Protein AF-A0A1W9VXV6-F1 (afdb_monomer_lite)

pLDDT: mean 85.77, std 13.42, range [43.75, 96.44]

Foldseek 3Di:
DDDDPDDDDPVVVVVVVVVVVVVVVVVVVVVVVQLVVLQVLCVVVVDDAQDKDAQFADPNFTFGMKGFHDDDRQKTWIWTHTVPGPDIDIDIDGSVRRVVRVVVPPPPPDDPDDPPPPPPDDDD

Radius of gyration: 25.68 Å; chains: 1; bounding box: 44×42×90 Å

Structure (mmCIF, N/CA/C/O backbone):
data_AF-A0A1W9VXV6-F1
#
_entry.id   AF-A0A1W9VXV6-F1
#
loop_
_atom_site.group_PDB
_atom_site.id
_atom_site.type_symbol
_atom_site.label_atom_id
_atom_site.label_alt_id
_atom_site.label_comp_id
_atom_site.label_asym_id
_atom_site.label_entity_id
_atom_site.label_seq_id
_atom_site.pdbx_PDB_ins_code
_atom_site.Cartn_x
_atom_site.Cartn_y
_atom_site.Cartn_z
_atom_site.occupancy
_atom_site.B_iso_or_equiv
_atom_site.auth_seq_id
_atom_site.auth_comp_id
_atom_site.auth_asym_id
_atom_site.auth_atom_id
_atom_site.pdbx_PDB_model_num
ATOM 1 N N . TYR A 1 1 ? 14.366 20.829 -20.979 1.00 43.75 1 TYR A N 1
ATOM 2 C CA . TYR A 1 1 ? 15.014 21.263 -22.226 1.00 43.75 1 TYR A CA 1
ATOM 3 C C . TYR A 1 1 ? 16.375 20.603 -22.282 1.00 43.75 1 TYR A C 1
ATOM 5 O O . TYR A 1 1 ? 17.227 20.946 -21.473 1.00 43.75 1 TYR A O 1
ATOM 13 N N . ASP A 1 2 ? 16.540 19.618 -23.163 1.00 54.19 2 ASP A N 1
ATOM 14 C CA . ASP A 1 2 ? 17.838 18.992 -23.420 1.00 54.19 2 ASP A CA 1
ATOM 15 C C . ASP A 1 2 ? 18.636 19.912 -24.349 1.00 54.19 2 ASP A C 1
ATOM 17 O O . ASP A 1 2 ? 18.453 19.899 -25.565 1.00 54.19 2 ASP A O 1
ATOM 21 N N . HIS A 1 3 ? 19.486 20.760 -23.773 1.00 64.00 3 HIS A N 1
ATOM 22 C CA . HIS A 1 3 ? 20.489 21.486 -24.544 1.00 64.00 3 HIS A CA 1
ATOM 23 C C . HIS A 1 3 ? 21.752 20.634 -24.640 1.00 64.00 3 HIS A C 1
ATOM 25 O O . HIS A 1 3 ? 22.383 20.327 -23.630 1.00 64.00 3 HIS A O 1
ATOM 31 N N . TYR A 1 4 ? 22.120 20.262 -25.863 1.00 68.94 4 TYR A N 1
ATOM 32 C CA . TYR A 1 4 ? 23.385 19.597 -26.145 1.00 68.94 4 TYR A CA 1
ATOM 33 C C . TYR A 1 4 ? 24.419 20.648 -26.551 1.00 68.94 4 TYR A C 1
ATOM 35 O O . TYR A 1 4 ? 24.201 21.399 -27.498 1.00 68.94 4 TYR A O 1
ATOM 43 N N . SER A 1 5 ? 25.544 20.702 -25.838 1.00 77.88 5 SER A N 1
ATOM 44 C CA . SER A 1 5 ? 26.685 21.563 -26.180 1.00 77.88 5 SER A CA 1
ATOM 45 C C . SER A 1 5 ? 27.441 21.081 -27.426 1.00 77.88 5 SER A C 1
ATOM 47 O O . SER A 1 5 ? 28.147 21.861 -28.056 1.00 77.88 5 SER A O 1
ATOM 49 N N . ILE A 1 6 ? 27.280 19.806 -27.793 1.00 81.56 6 ILE A N 1
ATOM 50 C CA . ILE A 1 6 ? 27.847 19.156 -28.979 1.00 81.56 6 ILE A CA 1
ATOM 51 C C . ILE A 1 6 ? 26.746 18.284 -29.583 1.00 81.56 6 ILE A C 1
ATOM 53 O O . ILE A 1 6 ? 26.056 17.584 -28.841 1.00 81.56 6 ILE A O 1
ATOM 57 N N . ILE A 1 7 ? 26.580 18.310 -30.910 1.00 84.00 7 ILE A N 1
ATOM 58 C CA . ILE A 1 7 ? 25.579 17.480 -31.596 1.00 84.00 7 ILE A CA 1
ATOM 59 C C . ILE A 1 7 ? 25.875 15.999 -31.289 1.00 84.00 7 ILE A C 1
ATOM 61 O O . ILE A 1 7 ? 26.962 15.521 -31.626 1.00 84.00 7 ILE A O 1
ATOM 65 N N . PRO A 1 8 ? 24.952 15.267 -30.640 1.00 84.06 8 PRO A N 1
ATOM 66 C CA . PRO A 1 8 ? 25.182 13.872 -30.297 1.00 84.06 8 PRO A CA 1
ATOM 67 C C . PRO A 1 8 ? 25.252 13.005 -31.556 1.00 84.06 8 PRO A C 1
ATOM 69 O O . PRO A 1 8 ? 24.551 13.245 -32.540 1.00 84.06 8 PRO A O 1
ATOM 72 N N . SER A 1 9 ? 26.086 11.965 -31.520 1.00 90.62 9 SER A N 1
ATOM 73 C CA . SER A 1 9 ? 26.166 11.007 -32.622 1.00 90.62 9 SER A CA 1
ATOM 74 C C . SER A 1 9 ? 24.858 10.224 -32.758 1.00 90.62 9 SER A C 1
ATOM 76 O O . SER A 1 9 ? 24.145 9.987 -31.780 1.00 90.62 9 SER A O 1
ATOM 78 N N . PHE A 1 10 ? 24.554 9.759 -33.971 1.00 88.06 10 PHE A N 1
ATOM 79 C CA . PHE A 1 10 ? 23.374 8.925 -34.216 1.00 88.06 10 PHE A CA 1
ATOM 80 C C . PHE A 1 10 ? 23.336 7.685 -33.306 1.00 88.06 10 PHE A C 1
ATOM 82 O O . PHE A 1 10 ? 22.295 7.362 -32.739 1.00 88.06 10 PHE A O 1
ATOM 89 N N . GLN A 1 11 ? 24.485 7.030 -33.112 1.00 91.44 11 GLN A N 1
ATOM 90 C CA . GLN A 1 11 ? 24.596 5.859 -32.243 1.00 91.44 11 GLN A CA 1
ATOM 91 C C . GLN A 1 11 ? 24.229 6.194 -30.788 1.00 91.44 11 GLN A C 1
ATOM 93 O O . GLN A 1 11 ? 23.488 5.441 -30.162 1.00 91.44 11 GLN A O 1
ATOM 98 N N . TYR A 1 12 ? 24.659 7.354 -30.283 1.00 88.25 12 TYR A N 1
ATOM 99 C CA . TYR A 1 12 ? 24.319 7.816 -28.936 1.00 88.25 12 TYR A CA 1
ATOM 100 C C . TYR A 1 12 ? 22.817 8.081 -28.766 1.00 88.25 12 TYR A C 1
ATOM 102 O O . TYR A 1 12 ? 22.214 7.681 -27.769 1.00 88.25 12 TYR A O 1
ATOM 110 N N . ILE A 1 13 ? 22.194 8.738 -29.751 1.00 87.69 13 ILE A N 1
ATOM 111 C CA . ILE A 1 13 ? 20.747 8.997 -29.740 1.00 87.69 13 ILE A CA 1
ATOM 112 C C . ILE A 1 13 ? 19.984 7.668 -29.739 1.00 87.69 13 ILE A C 1
ATOM 114 O O . ILE A 1 13 ? 19.086 7.473 -28.922 1.00 87.69 13 ILE A O 1
ATOM 118 N N . ARG A 1 14 ? 20.379 6.729 -30.607 1.00 91.06 14 ARG A N 1
ATOM 119 C CA . ARG A 1 14 ? 19.771 5.398 -30.706 1.00 91.06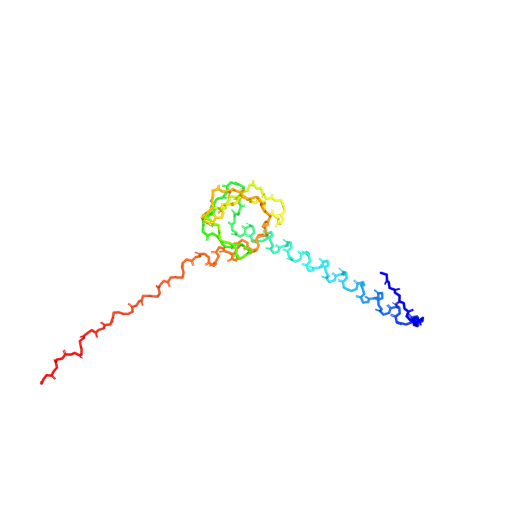 14 ARG A CA 1
ATOM 120 C C . ARG A 1 14 ? 19.862 4.627 -29.388 1.00 91.06 14 ARG A C 1
ATOM 122 O O . ARG A 1 14 ? 18.861 4.073 -28.944 1.00 91.06 14 ARG A O 1
ATOM 129 N N . GLU A 1 15 ? 21.027 4.602 -28.747 1.00 92.56 15 GLU A N 1
ATOM 130 C CA . GLU A 1 15 ? 21.212 3.933 -27.452 1.00 92.56 15 GLU A CA 1
ATOM 131 C C . GLU A 1 15 ? 20.335 4.546 -26.357 1.00 92.56 15 GLU A C 1
ATOM 133 O O . GLU A 1 15 ? 19.714 3.814 -25.584 1.00 92.56 15 GLU A O 1
ATOM 138 N N . ARG A 1 16 ? 20.209 5.880 -26.321 1.00 89.19 16 ARG A N 1
ATOM 139 C CA . ARG A 1 16 ? 19.296 6.560 -25.393 1.00 89.19 16 ARG A CA 1
ATOM 140 C C . ARG A 1 16 ? 17.835 6.211 -25.642 1.00 89.19 16 ARG A C 1
ATOM 142 O O . ARG A 1 16 ? 17.119 5.979 -24.674 1.00 89.19 16 ARG A O 1
ATOM 149 N N . MET A 1 17 ? 17.395 6.162 -26.900 1.00 91.12 17 MET A N 1
ATOM 150 C CA . MET A 1 17 ? 16.015 5.795 -27.234 1.00 91.12 17 MET A CA 1
ATOM 151 C C . MET A 1 17 ? 15.695 4.372 -26.774 1.00 91.12 17 MET A C 1
ATOM 153 O O . MET A 1 17 ? 14.725 4.173 -26.049 1.00 91.12 17 MET A O 1
ATOM 157 N N . VAL A 1 18 ? 16.562 3.406 -27.094 1.00 92.62 18 VAL A N 1
ATOM 158 C CA . VAL A 1 18 ? 16.400 2.012 -26.649 1.00 92.62 18 VAL A CA 1
ATOM 159 C C . VAL A 1 18 ? 16.425 1.917 -25.120 1.00 92.62 18 VAL A C 1
ATOM 161 O O . VAL A 1 18 ? 15.589 1.244 -24.519 1.00 92.62 18 VAL A O 1
ATOM 164 N N . GLY A 1 19 ? 17.350 2.621 -24.462 1.00 93.19 19 GLY A N 1
ATOM 165 C CA . GLY A 1 19 ? 17.419 2.668 -23.002 1.00 93.19 19 GLY A CA 1
ATOM 166 C C . GLY A 1 19 ? 16.152 3.247 -22.369 1.00 93.19 19 GLY A C 1
ATOM 167 O O . GLY A 1 19 ? 15.669 2.727 -21.362 1.00 93.19 19 GLY A O 1
ATOM 168 N N . TYR A 1 20 ? 15.583 4.286 -22.980 1.00 93.31 20 TYR A N 1
ATOM 169 C CA . TYR A 1 20 ? 14.340 4.898 -22.528 1.00 93.31 20 TYR A CA 1
ATOM 170 C C . TYR A 1 20 ? 13.141 3.963 -22.708 1.00 93.31 20 TYR A C 1
ATOM 172 O O . TYR A 1 20 ? 12.344 3.823 -21.785 1.00 93.31 20 TYR A O 1
ATOM 180 N N . GLU A 1 21 ? 13.043 3.255 -23.833 1.00 93.81 21 GLU A N 1
ATOM 181 C CA . GLU A 1 21 ? 12.004 2.241 -24.040 1.00 93.81 21 GLU A CA 1
ATOM 182 C C . GLU A 1 21 ? 12.088 1.131 -22.990 1.00 93.81 21 GLU A C 1
ATOM 184 O O . GLU A 1 21 ? 11.091 0.818 -22.338 1.00 93.81 21 GLU A O 1
ATOM 189 N N . ILE A 1 22 ? 13.284 0.585 -22.748 1.00 94.44 22 ILE A N 1
ATOM 190 C CA . ILE A 1 22 ? 13.504 -0.425 -21.702 1.00 94.44 22 ILE A CA 1
ATOM 191 C C . ILE A 1 22 ? 13.082 0.115 -20.333 1.00 94.44 22 ILE A C 1
ATOM 193 O O . ILE A 1 22 ? 12.426 -0.591 -19.565 1.00 94.44 22 ILE A O 1
ATOM 197 N N . TYR A 1 23 ? 13.445 1.359 -20.017 1.00 94.62 23 TYR A N 1
ATOM 198 C CA . TYR A 1 23 ? 13.041 2.005 -18.772 1.00 94.62 23 TYR A CA 1
ATOM 199 C C . TYR A 1 23 ? 11.515 2.104 -18.651 1.00 94.62 23 TYR A C 1
ATOM 201 O O . TYR A 1 23 ? 10.966 1.746 -17.608 1.00 94.62 23 TYR A O 1
ATOM 209 N N . LEU A 1 24 ? 10.820 2.529 -19.710 1.00 95.50 24 LEU A N 1
ATOM 210 C CA . LEU A 1 24 ? 9.360 2.613 -19.725 1.00 95.50 24 LEU A CA 1
ATOM 211 C C . LEU A 1 24 ? 8.710 1.241 -19.516 1.00 95.50 24 LEU A C 1
ATOM 213 O O . LEU A 1 24 ? 7.794 1.124 -18.701 1.00 95.50 24 LEU A O 1
ATOM 217 N N . TYR A 1 25 ? 9.209 0.198 -20.185 1.00 95.00 25 TYR A N 1
ATOM 218 C CA . TYR A 1 25 ? 8.711 -1.165 -19.993 1.00 95.00 25 TYR A CA 1
ATOM 219 C C . TYR A 1 25 ? 8.935 -1.668 -18.566 1.00 95.00 25 TYR A C 1
ATOM 221 O O . TYR A 1 25 ? 8.010 -2.205 -17.959 1.00 95.00 25 TYR A O 1
ATOM 229 N N . ARG A 1 26 ? 10.126 -1.451 -17.994 1.00 95.06 26 ARG A N 1
ATOM 230 C CA . ARG A 1 26 ? 10.413 -1.818 -16.597 1.00 95.06 26 ARG A CA 1
ATOM 231 C C . ARG A 1 26 ? 9.475 -1.106 -15.634 1.00 95.06 26 ARG A C 1
ATOM 233 O O . ARG A 1 26 ? 8.851 -1.761 -14.806 1.00 95.06 26 ARG A O 1
ATOM 240 N N . LYS A 1 27 ? 9.312 0.207 -15.801 1.00 94.88 27 LYS A N 1
ATOM 241 C CA . LYS A 1 27 ? 8.415 1.019 -14.977 1.00 94.88 27 LYS A CA 1
ATOM 242 C C . LYS A 1 27 ? 6.967 0.534 -15.061 1.00 94.88 27 LYS A C 1
ATOM 244 O O . LYS A 1 27 ? 6.282 0.496 -14.043 1.00 94.88 27 LYS A O 1
ATOM 249 N N . LYS A 1 28 ? 6.503 0.141 -16.252 1.00 95.06 28 LYS A N 1
ATOM 250 C CA . LYS A 1 28 ? 5.162 -0.427 -16.442 1.00 95.06 28 LYS A CA 1
ATOM 251 C C . LYS A 1 28 ? 4.998 -1.747 -15.680 1.00 95.06 28 LYS A C 1
ATOM 253 O O . LYS A 1 28 ? 4.056 -1.877 -14.908 1.00 95.06 28 LYS A O 1
ATOM 258 N N . ILE A 1 29 ? 5.944 -2.676 -15.832 1.00 95.25 29 ILE A N 1
ATOM 259 C CA . ILE A 1 29 ? 5.923 -3.978 -15.143 1.00 95.25 29 ILE A CA 1
ATOM 260 C C . ILE A 1 29 ? 5.978 -3.804 -13.619 1.00 95.25 29 ILE A C 1
ATOM 262 O O . ILE A 1 29 ? 5.289 -4.504 -12.882 1.00 95.25 29 ILE A O 1
ATOM 266 N N . GLU A 1 30 ? 6.799 -2.880 -13.123 1.00 93.88 30 GLU A N 1
ATOM 267 C CA . GLU A 1 30 ? 6.860 -2.559 -11.694 1.00 93.88 30 GLU A CA 1
ATOM 268 C C . GLU A 1 30 ? 5.532 -1.995 -11.182 1.00 93.88 30 GLU A C 1
ATOM 270 O O . GLU A 1 30 ? 5.077 -2.399 -10.113 1.00 93.88 30 GLU A O 1
ATOM 275 N N . GLY A 1 31 ? 4.878 -1.129 -11.964 1.00 91.94 31 GLY A N 1
ATOM 276 C CA . GLY A 1 31 ? 3.531 -0.636 -11.674 1.00 91.94 31 GLY A CA 1
ATOM 277 C C . GLY A 1 31 ? 2.508 -1.767 -11.548 1.00 91.94 31 GLY A C 1
ATOM 278 O O . GLY A 1 31 ? 1.831 -1.860 -10.527 1.00 91.94 31 GLY A O 1
ATOM 279 N N . GLU A 1 32 ? 2.461 -2.673 -12.527 1.00 93.62 32 GLU A N 1
ATOM 280 C CA . GLU A 1 32 ? 1.557 -3.836 -12.528 1.00 93.62 32 GLU A CA 1
ATOM 281 C C . GLU A 1 32 ? 1.814 -4.767 -11.330 1.00 93.62 32 GLU A C 1
ATOM 283 O O . GLU A 1 32 ? 0.882 -5.244 -10.681 1.00 93.62 32 GLU A O 1
ATOM 288 N N . ARG A 1 33 ? 3.085 -4.995 -10.974 1.00 94.12 33 ARG A N 1
ATOM 289 C CA . ARG A 1 33 ? 3.452 -5.792 -9.790 1.00 94.12 33 ARG A CA 1
ATOM 290 C C . ARG A 1 33 ? 2.990 -5.140 -8.492 1.00 94.12 33 ARG A C 1
ATOM 292 O O . ARG A 1 33 ? 2.496 -5.838 -7.607 1.00 94.12 33 ARG A O 1
ATOM 299 N N . LEU A 1 34 ? 3.161 -3.826 -8.361 1.00 92.25 34 LEU A N 1
ATOM 300 C CA . LEU A 1 34 ? 2.699 -3.081 -7.191 1.00 92.25 34 LEU A CA 1
ATOM 301 C C . LEU A 1 34 ? 1.175 -3.134 -7.070 1.00 92.25 34 LEU A C 1
ATOM 303 O O . LEU A 1 34 ? 0.663 -3.391 -5.981 1.00 92.25 34 LEU A O 1
ATOM 307 N N . GLU A 1 35 ? 0.457 -2.949 -8.176 1.00 93.62 35 GLU A N 1
ATOM 308 C CA . GLU A 1 35 ? -1.002 -3.047 -8.227 1.00 93.62 35 GLU A CA 1
ATOM 309 C C . GLU A 1 35 ? -1.487 -4.436 -7.79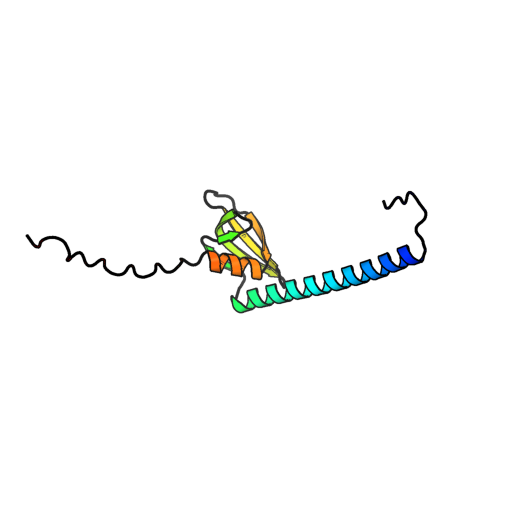1 1.00 93.62 35 GLU A C 1
ATOM 311 O O . GLU A 1 35 ? -2.305 -4.550 -6.875 1.00 93.62 35 GLU A O 1
ATOM 316 N N . HIS A 1 36 ? -0.909 -5.496 -8.361 1.00 94.12 36 HIS A N 1
ATOM 317 C CA . HIS A 1 36 ? -1.235 -6.873 -8.000 1.00 94.12 36 HIS A CA 1
ATOM 318 C C . HIS A 1 36 ? -0.946 -7.171 -6.521 1.00 94.12 36 HIS A C 1
ATOM 320 O O . HIS A 1 36 ? -1.771 -7.773 -5.834 1.00 94.12 36 HIS A O 1
ATOM 326 N N . ASN A 1 37 ? 0.196 -6.718 -5.996 1.00 94.00 37 ASN A N 1
ATOM 327 C CA . ASN A 1 37 ? 0.539 -6.893 -4.583 1.00 94.00 37 ASN A CA 1
ATOM 328 C C . ASN A 1 37 ? -0.448 -6.174 -3.656 1.00 94.00 37 ASN A C 1
ATOM 330 O O . ASN A 1 37 ? -0.833 -6.723 -2.624 1.00 94.00 37 ASN A O 1
ATOM 334 N N . ASN A 1 38 ? -0.889 -4.972 -4.028 1.00 93.75 38 ASN A N 1
ATOM 335 C CA . ASN A 1 38 ? -1.876 -4.217 -3.262 1.00 93.75 38 ASN A CA 1
ATOM 336 C C . ASN A 1 38 ? -3.243 -4.906 -3.257 1.00 93.75 38 ASN A C 1
ATOM 338 O O . ASN A 1 38 ? -3.842 -5.043 -2.192 1.00 93.75 38 ASN A O 1
ATOM 342 N N . LEU A 1 39 ? -3.706 -5.389 -4.412 1.00 94.19 39 LEU A N 1
ATOM 343 C CA . LEU A 1 39 ? -4.939 -6.173 -4.520 1.00 94.19 39 LEU A CA 1
ATOM 344 C C . LEU A 1 39 ? -4.860 -7.465 -3.701 1.00 94.19 39 LEU A C 1
ATOM 346 O O . LEU A 1 39 ? -5.784 -7.798 -2.960 1.00 94.19 39 LEU A O 1
ATOM 350 N N . ALA A 1 40 ? -3.734 -8.174 -3.776 1.00 94.12 40 ALA A N 1
ATOM 351 C CA . ALA A 1 40 ? -3.513 -9.382 -2.992 1.00 94.12 40 ALA A CA 1
ATOM 352 C C . ALA A 1 40 ? -3.543 -9.101 -1.481 1.00 94.12 40 ALA A C 1
ATOM 354 O O . ALA A 1 40 ? -4.117 -9.890 -0.732 1.00 94.12 40 ALA A O 1
ATOM 355 N N . ALA A 1 41 ? -2.971 -7.981 -1.028 1.00 93.38 41 ALA A N 1
ATOM 356 C CA . ALA A 1 41 ? -3.019 -7.565 0.374 1.00 93.38 41 ALA A CA 1
ATOM 357 C C . ALA A 1 41 ? -4.448 -7.216 0.826 1.00 93.38 41 ALA A C 1
ATOM 359 O O . ALA A 1 41 ? -4.869 -7.666 1.892 1.00 93.38 41 ALA A O 1
ATOM 360 N N . ILE A 1 42 ? -5.215 -6.493 -0.004 1.00 93.62 42 ILE A N 1
ATOM 361 C CA . ILE A 1 42 ? -6.637 -6.190 0.242 1.00 93.62 42 ILE A CA 1
ATOM 362 C C . ILE A 1 42 ? -7.433 -7.483 0.442 1.00 93.62 42 ILE A C 1
ATOM 364 O O . ILE A 1 42 ? -8.145 -7.623 1.436 1.00 93.62 42 ILE A O 1
ATOM 368 N N . ASN A 1 43 ? -7.254 -8.450 -0.461 1.00 93.12 43 ASN A N 1
ATOM 369 C CA . ASN A 1 43 ? -7.951 -9.732 -0.408 1.00 93.12 43 ASN A CA 1
ATOM 370 C C . ASN A 1 43 ? -7.516 -10.580 0.796 1.00 93.12 43 ASN A C 1
ATOM 372 O O . ASN A 1 43 ? -8.358 -11.134 1.496 1.00 93.12 43 ASN A O 1
ATOM 376 N N . ARG A 1 44 ? -6.209 -10.659 1.081 1.00 93.44 44 ARG A N 1
ATOM 377 C CA . ARG A 1 44 ? -5.668 -11.442 2.206 1.00 93.44 44 ARG A CA 1
ATOM 378 C C . ARG A 1 44 ? -6.185 -10.942 3.551 1.00 93.44 44 ARG A C 1
ATOM 380 O O . ARG A 1 44 ? -6.537 -11.746 4.406 1.00 93.44 44 ARG A O 1
ATOM 387 N N . LEU A 1 45 ? -6.230 -9.624 3.728 1.00 91.56 45 LEU A N 1
ATOM 388 C CA . LEU A 1 45 ? -6.734 -8.986 4.944 1.00 91.56 45 LEU A CA 1
ATOM 389 C C . LEU A 1 45 ? -8.264 -8.890 4.983 1.00 91.56 45 LEU A C 1
ATOM 391 O O . LEU A 1 45 ? -8.807 -8.417 5.979 1.00 91.56 45 LEU A O 1
ATOM 395 N N . SER A 1 46 ? -8.948 -9.335 3.921 1.00 93.25 46 SER A N 1
ATOM 396 C CA . SER A 1 46 ? -10.404 -9.248 3.774 1.00 93.25 46 SER A CA 1
ATOM 397 C C . SER A 1 46 ? -10.920 -7.832 4.044 1.00 93.25 46 SER A C 1
ATOM 399 O O . SER A 1 46 ? -11.864 -7.644 4.808 1.00 93.25 46 SER A O 1
ATOM 401 N N . LEU A 1 47 ? -10.256 -6.826 3.465 1.00 93.25 47 LEU A N 1
ATOM 402 C CA . LEU A 1 47 ? -10.602 -5.428 3.712 1.00 93.25 47 LEU A CA 1
ATOM 403 C C . LEU A 1 47 ? -11.935 -5.064 3.063 1.00 93.25 47 LEU A C 1
ATOM 405 O O . LEU A 1 47 ? -12.212 -5.457 1.930 1.00 93.25 47 LEU A O 1
ATOM 409 N N . TYR A 1 48 ? -12.731 -4.252 3.755 1.00 93.50 48 TYR A N 1
ATOM 410 C CA . TYR A 1 48 ? -14.017 -3.775 3.248 1.00 93.50 48 TYR A CA 1
ATOM 411 C C . TYR A 1 48 ? -14.319 -2.335 3.684 1.00 93.50 48 TYR A C 1
ATOM 413 O O . TYR A 1 48 ? -13.764 -1.814 4.656 1.00 93.50 48 TYR A O 1
ATOM 421 N N . ALA A 1 49 ? -15.213 -1.671 2.950 1.00 94.50 49 ALA A N 1
ATOM 422 C CA . ALA A 1 49 ? -15.672 -0.324 3.278 1.00 94.50 49 ALA A CA 1
ATOM 423 C C . ALA A 1 49 ? -16.446 -0.297 4.608 1.00 94.50 49 ALA A C 1
ATOM 425 O O . ALA A 1 49 ? -17.286 -1.149 4.876 1.00 94.50 49 ALA A O 1
ATOM 426 N N . GLY A 1 50 ? -16.161 0.693 5.450 1.00 94.25 50 GLY A N 1
ATOM 427 C CA . GLY A 1 50 ? -16.673 0.823 6.816 1.00 94.25 50 GLY A CA 1
ATOM 428 C C . GLY A 1 50 ? -15.803 0.146 7.879 1.00 94.25 50 GLY A C 1
ATOM 429 O O . GLY A 1 50 ? -16.008 0.375 9.074 1.00 94.25 50 GLY A O 1
ATOM 430 N N . GLN A 1 51 ? -14.804 -0.649 7.483 1.00 95.25 51 GLN A N 1
ATOM 431 C CA . GLN A 1 51 ? -13.897 -1.282 8.432 1.00 95.25 51 GLN A CA 1
ATOM 432 C C . GLN A 1 51 ? -13.076 -0.232 9.185 1.00 95.25 51 GLN A C 1
ATOM 434 O O . GLN A 1 51 ? -12.578 0.736 8.606 1.00 95.25 51 GLN A O 1
ATOM 439 N N . THR A 1 52 ? -12.939 -0.434 10.495 1.00 94.94 52 THR A N 1
ATOM 440 C CA . THR A 1 52 ? -12.256 0.499 11.390 1.00 94.94 52 THR A CA 1
ATOM 441 C C . THR A 1 52 ? -11.048 -0.163 12.034 1.00 94.94 52 THR A C 1
ATOM 443 O O . THR A 1 52 ? -11.126 -1.282 12.532 1.00 94.94 52 THR A O 1
ATOM 446 N N . PHE A 1 53 ? -9.939 0.566 12.057 1.00 93.50 53 PHE A N 1
ATOM 447 C CA . PHE A 1 53 ? -8.685 0.174 12.678 1.00 93.50 53 PHE A CA 1
ATOM 448 C C . PHE A 1 53 ? -8.270 1.193 13.732 1.00 93.50 53 PHE A C 1
ATOM 450 O O . PHE A 1 53 ? -8.571 2.387 13.628 1.00 93.50 53 PHE A O 1
ATOM 457 N N . HIS A 1 54 ? -7.521 0.728 14.727 1.00 91.88 54 HIS A N 1
ATOM 458 C CA . HIS A 1 54 ? -7.041 1.551 15.829 1.00 91.88 54 HIS A CA 1
ATOM 459 C C . HIS A 1 54 ? -5.519 1.513 15.924 1.00 91.88 54 HIS A C 1
ATOM 461 O O . HIS A 1 54 ? -4.898 0.502 15.621 1.00 91.88 54 HIS A O 1
ATOM 467 N N . ASN A 1 55 ? -4.930 2.619 16.387 1.00 90.81 55 ASN A N 1
ATOM 468 C CA . ASN A 1 55 ? -3.491 2.739 16.656 1.00 90.81 55 ASN A CA 1
ATOM 469 C C . ASN A 1 55 ? -2.571 2.409 15.464 1.00 90.81 55 ASN A C 1
ATOM 471 O O . ASN A 1 55 ? -1.482 1.869 15.650 1.00 90.81 55 ASN A O 1
ATOM 475 N N . LEU A 1 56 ? -2.976 2.784 14.250 1.00 90.69 56 LEU A N 1
ATOM 476 C CA . LEU A 1 56 ? -2.160 2.595 13.052 1.00 90.69 56 LEU A CA 1
ATOM 477 C C . LEU A 1 56 ? -1.086 3.672 12.902 1.00 90.69 56 LEU A C 1
ATOM 479 O O . LEU A 1 56 ? -1.272 4.833 13.285 1.00 90.69 56 LEU A O 1
ATOM 483 N N . THR A 1 57 ? 0.027 3.297 12.277 1.00 89.44 57 THR A N 1
ATOM 484 C CA . THR A 1 57 ? 1.088 4.231 11.884 1.00 89.44 57 THR A CA 1
ATOM 485 C C . THR A 1 57 ? 1.205 4.252 10.368 1.00 89.44 57 THR A C 1
ATOM 487 O O . THR A 1 57 ? 1.472 3.229 9.753 1.00 89.44 57 THR A O 1
ATOM 490 N N . PHE A 1 58 ? 1.007 5.415 9.755 1.00 86.19 58 PHE A N 1
ATOM 491 C CA . PHE A 1 58 ? 1.091 5.590 8.307 1.00 86.19 58 PHE A CA 1
ATOM 492 C C . PHE A 1 58 ? 1.858 6.869 7.989 1.00 86.19 58 PHE A C 1
ATOM 494 O O . PHE A 1 58 ? 1.606 7.902 8.613 1.00 86.19 58 PHE A O 1
ATOM 501 N N . ASP A 1 59 ? 2.800 6.810 7.043 1.00 84.12 59 ASP A N 1
ATOM 502 C CA . ASP A 1 59 ? 3.646 7.955 6.669 1.00 84.12 59 ASP A CA 1
ATOM 503 C C . ASP A 1 59 ? 4.280 8.642 7.902 1.00 84.12 59 ASP A C 1
ATOM 505 O O . ASP A 1 59 ? 4.174 9.852 8.116 1.00 84.12 59 ASP A O 1
ATOM 509 N N . ARG A 1 60 ? 4.857 7.829 8.804 1.00 86.25 60 ARG A N 1
ATOM 510 C CA . ARG A 1 60 ? 5.467 8.258 10.084 1.00 86.25 60 ARG A CA 1
ATOM 511 C C . ARG A 1 60 ? 4.521 8.997 11.046 1.00 86.25 60 ARG A C 1
ATOM 513 O O . ARG A 1 60 ? 4.965 9.537 12.058 1.00 86.25 60 ARG A O 1
ATOM 520 N N . LYS A 1 61 ? 3.215 9.018 10.773 1.00 89.69 61 LYS A N 1
ATOM 521 C CA . LYS A 1 61 ? 2.189 9.649 11.611 1.00 89.69 61 LYS A CA 1
ATOM 522 C C . LYS A 1 61 ? 1.344 8.576 12.280 1.00 89.69 61 LYS A C 1
ATOM 524 O O . LYS A 1 61 ? 0.940 7.605 11.649 1.00 89.69 61 LYS A O 1
ATOM 529 N N . LYS A 1 62 ? 1.045 8.774 13.564 1.00 92.00 62 LYS A N 1
ATOM 530 C CA . LYS A 1 62 ? 0.194 7.866 14.342 1.00 92.00 62 LYS A CA 1
ATOM 531 C C . LYS A 1 62 ? -1.259 8.325 14.306 1.00 92.00 62 LYS A C 1
ATOM 533 O O . LYS A 1 62 ? -1.562 9.478 14.629 1.00 92.00 62 LYS A O 1
ATOM 538 N N . TYR A 1 63 ? -2.149 7.407 13.969 1.00 93.00 63 TYR A N 1
ATOM 539 C CA . TYR A 1 63 ? -3.589 7.604 13.928 1.00 93.00 63 TYR A CA 1
ATOM 540 C C . TYR A 1 63 ? -4.244 6.780 15.034 1.00 93.00 63 TYR A C 1
ATOM 542 O O . TYR A 1 63 ? -3.956 5.598 15.200 1.00 93.00 63 TYR A O 1
ATOM 550 N N . SER A 1 64 ? -5.116 7.409 15.821 1.00 92.44 64 SER A N 1
ATOM 551 C CA . SER A 1 64 ? -5.881 6.706 16.858 1.00 92.44 64 SER A CA 1
ATOM 552 C C . SER A 1 64 ? -6.992 5.856 16.249 1.00 92.44 64 SER A C 1
ATOM 554 O O . SER A 1 64 ? -7.331 4.797 16.773 1.00 92.44 64 SER A O 1
ATOM 556 N N . THR A 1 65 ? -7.575 6.317 15.146 1.00 93.50 65 THR A N 1
ATOM 557 C CA . THR A 1 65 ? -8.647 5.624 14.430 1.00 93.50 65 THR A CA 1
ATOM 558 C C . THR A 1 65 ? -8.500 5.888 12.944 1.00 93.50 65 THR A C 1
ATOM 560 O O . THR A 1 65 ? -8.254 7.030 12.554 1.00 93.50 65 THR A O 1
ATOM 563 N N . VAL A 1 66 ? -8.648 4.844 12.136 1.00 94.69 66 VAL A N 1
ATOM 564 C CA . VAL A 1 66 ? -8.681 4.896 10.673 1.00 94.69 66 VAL A CA 1
ATOM 565 C C . VAL A 1 66 ? -9.892 4.101 10.212 1.00 94.69 66 VAL A C 1
ATOM 567 O O . VAL A 1 66 ? -10.060 2.958 10.617 1.00 94.69 66 VAL A O 1
ATOM 570 N N . ILE A 1 67 ? -10.737 4.711 9.392 1.00 95.94 67 ILE A N 1
ATOM 571 C CA . ILE A 1 67 ? -11.945 4.111 8.832 1.00 95.94 67 ILE A CA 1
ATOM 572 C C . ILE A 1 67 ? -11.743 4.025 7.326 1.00 95.94 67 ILE A C 1
ATOM 574 O O . ILE A 1 67 ? -11.449 5.039 6.688 1.00 95.94 67 ILE A O 1
ATOM 578 N N . ILE A 1 68 ? -11.889 2.832 6.759 1.00 96.44 68 ILE A N 1
ATOM 579 C CA . ILE A 1 68 ? -11.935 2.653 5.309 1.00 96.44 68 ILE A CA 1
ATOM 580 C C . ILE A 1 68 ? -13.276 3.199 4.825 1.00 96.44 68 ILE A C 1
ATOM 582 O O . ILE A 1 68 ? -14.319 2.720 5.254 1.00 96.44 68 ILE A O 1
ATOM 586 N N . ASN A 1 69 ? -13.268 4.192 3.940 1.00 96.38 69 ASN A N 1
ATOM 587 C CA . ASN A 1 69 ? -14.503 4.713 3.354 1.00 96.38 69 ASN A CA 1
ATOM 588 C C . ASN A 1 69 ? -14.861 3.951 2.077 1.00 96.38 69 ASN A C 1
ATOM 590 O O . ASN A 1 69 ? -16.021 3.628 1.858 1.00 96.38 69 ASN A O 1
ATOM 594 N N . GLU A 1 70 ? -13.862 3.691 1.234 1.00 96.25 70 GLU A N 1
ATOM 595 C CA . GLU A 1 70 ? -14.049 3.146 -0.108 1.00 96.25 70 GLU A CA 1
ATOM 596 C C . GLU A 1 70 ? -12.788 2.392 -0.549 1.00 96.25 70 GLU A C 1
ATOM 598 O O . GLU A 1 70 ? -11.670 2.754 -0.166 1.00 96.25 70 GLU A O 1
ATOM 603 N N . ILE A 1 71 ? -12.975 1.347 -1.354 1.00 94.56 71 ILE A N 1
ATOM 604 C CA . ILE A 1 71 ? -11.902 0.570 -1.976 1.00 94.56 71 ILE A CA 1
ATOM 605 C C . ILE A 1 71 ? -12.121 0.630 -3.491 1.00 94.56 71 ILE A C 1
ATOM 607 O O . ILE A 1 71 ? -13.148 0.173 -3.984 1.00 94.56 71 ILE A O 1
ATOM 611 N N . GLU A 1 72 ? -11.160 1.198 -4.218 1.00 92.19 72 GLU A N 1
ATOM 612 C CA . GLU A 1 72 ? -11.175 1.343 -5.678 1.00 92.19 72 GLU A CA 1
ATOM 613 C C . GLU A 1 72 ? -9.960 0.617 -6.263 1.00 92.19 72 GLU A C 1
ATOM 615 O O . GLU A 1 72 ? -8.834 1.126 -6.244 1.00 92.19 72 GLU A O 1
ATOM 620 N N . GLY A 1 73 ? -10.172 -0.600 -6.769 1.00 88.81 73 GLY A N 1
ATOM 621 C CA . GLY A 1 73 ? -9.085 -1.430 -7.289 1.00 88.81 73 GLY A CA 1
ATOM 622 C C . GLY A 1 73 ? -8.008 -1.665 -6.225 1.00 88.81 73 GLY A C 1
ATOM 623 O O . GLY A 1 73 ? -8.288 -2.220 -5.165 1.00 88.81 73 GLY A O 1
ATOM 624 N N . SER A 1 74 ? -6.774 -1.235 -6.500 1.00 89.38 74 SER A N 1
ATOM 625 C CA . SER A 1 74 ? -5.632 -1.376 -5.585 1.00 89.38 74 SER A CA 1
ATOM 626 C C . SER A 1 74 ? -5.523 -0.294 -4.502 1.00 89.38 74 SER A C 1
ATOM 628 O O . SER A 1 74 ? -4.595 -0.343 -3.687 1.00 89.38 74 SER A O 1
ATOM 630 N N . TYR A 1 75 ? -6.409 0.705 -4.513 1.00 91.31 75 TYR A N 1
ATOM 631 C CA . TYR A 1 75 ? -6.344 1.873 -3.636 1.00 91.31 75 TYR A CA 1
ATOM 632 C C . TYR A 1 75 ? -7.480 1.883 -2.618 1.00 91.31 75 TYR A C 1
ATOM 634 O O . TYR A 1 75 ? -8.612 1.494 -2.896 1.00 91.31 75 TYR A O 1
ATOM 642 N N . ILE A 1 76 ? -7.174 2.379 -1.424 1.00 94.69 76 ILE A N 1
ATOM 643 C CA . ILE A 1 76 ? -8.106 2.472 -0.305 1.00 94.69 76 ILE A CA 1
ATOM 644 C C . ILE A 1 76 ? -8.226 3.942 0.080 1.00 94.69 76 ILE A C 1
ATOM 646 O O . ILE A 1 76 ? -7.242 4.560 0.492 1.00 94.69 76 ILE A O 1
ATOM 650 N N . LYS A 1 77 ? -9.426 4.514 -0.012 1.00 96.12 77 LYS A N 1
ATOM 651 C CA . LYS A 1 77 ? -9.712 5.841 0.544 1.00 96.12 77 LYS A CA 1
ATOM 652 C C . LYS A 1 77 ? -10.107 5.674 2.001 1.00 96.12 77 LYS A C 1
ATOM 654 O O . LYS A 1 77 ? -11.095 5.008 2.314 1.00 96.12 77 LYS A O 1
ATOM 659 N N . ALA A 1 78 ? -9.367 6.311 2.896 1.00 95.88 78 ALA A N 1
ATOM 660 C CA . ALA A 1 78 ? -9.591 6.209 4.327 1.00 95.88 78 ALA A CA 1
ATOM 661 C C . ALA A 1 78 ? -9.692 7.584 4.986 1.00 95.88 78 ALA A C 1
ATOM 663 O O . ALA A 1 78 ? -9.078 8.561 4.554 1.00 95.88 78 ALA A O 1
ATOM 664 N N . THR A 1 79 ? -10.457 7.641 6.073 1.00 96.44 79 THR A N 1
ATOM 665 C CA . THR A 1 79 ? -10.494 8.788 6.977 1.00 96.44 79 THR A CA 1
ATOM 666 C C . THR A 1 79 ? -9.828 8.407 8.286 1.00 96.44 79 THR A C 1
ATOM 668 O O . THR A 1 79 ? -10.186 7.400 8.889 1.00 96.44 79 THR A O 1
ATOM 671 N N . GLY A 1 80 ? -8.901 9.222 8.778 1.00 94.94 80 GLY A N 1
ATOM 672 C CA . GLY A 1 80 ? -8.223 8.964 10.043 1.00 94.94 80 GLY A CA 1
ATOM 673 C C . GLY A 1 80 ? -8.170 10.168 10.969 1.00 94.94 80 GLY A C 1
ATOM 674 O O . GLY A 1 80 ? -8.098 11.319 10.537 1.00 94.94 80 GLY A O 1
ATOM 675 N N . THR A 1 81 ? -8.149 9.890 12.267 1.00 95.25 81 THR A N 1
ATOM 676 C CA . THR A 1 81 ? -7.917 10.883 13.318 1.00 95.25 81 THR A CA 1
ATOM 677 C C . THR A 1 81 ? -6.495 10.717 13.830 1.00 95.25 81 THR A C 1
ATOM 679 O O . THR A 1 81 ? -6.119 9.650 14.318 1.00 95.25 81 THR A O 1
ATOM 682 N N . ARG A 1 82 ? -5.669 11.760 13.699 1.00 92.81 82 ARG A N 1
ATOM 683 C CA . ARG A 1 82 ? -4.300 11.730 14.236 1.00 92.81 82 ARG A CA 1
ATOM 684 C C . ARG A 1 82 ? -4.342 11.691 15.759 1.00 92.81 82 ARG A C 1
ATOM 686 O O . ARG A 1 82 ? -5.180 12.347 16.376 1.00 92.81 82 ARG A O 1
ATOM 693 N N . ARG A 1 83 ? -3.415 10.955 16.372 1.00 90.19 83 ARG A N 1
ATOM 694 C CA . ARG A 1 83 ? -3.329 10.872 17.835 1.00 90.19 83 ARG A CA 1
ATOM 695 C C . ARG A 1 83 ? -3.123 12.272 18.431 1.00 90.19 83 ARG A C 1
ATOM 697 O O . ARG A 1 83 ? -2.224 12.990 18.006 1.00 90.19 83 ARG A O 1
ATOM 704 N N . GLY A 1 84 ? -3.961 12.645 19.400 1.00 90.00 84 GLY A N 1
ATOM 705 C CA . GLY A 1 84 ? -3.935 13.972 20.031 1.00 90.00 84 GLY A CA 1
ATOM 706 C C . GLY A 1 84 ? -4.620 15.083 19.225 1.00 90.00 84 GLY A C 1
ATOM 707 O O . GLY A 1 84 ? -4.504 16.249 19.585 1.00 90.00 84 GLY A O 1
ATOM 708 N N . SER A 1 85 ? -5.332 14.752 18.143 1.00 90.69 85 SER A N 1
ATOM 709 C CA . SER A 1 85 ? -6.110 15.712 17.357 1.00 90.69 85 SER A CA 1
ATOM 710 C C . SER A 1 85 ? -7.592 15.350 17.346 1.00 90.69 85 SER A C 1
ATOM 712 O O . SER A 1 85 ? -7.953 14.179 17.377 1.00 90.69 85 SER A O 1
ATOM 714 N N . ILE A 1 86 ? -8.449 16.367 17.250 1.00 89.25 86 ILE A N 1
ATOM 715 C CA . ILE A 1 86 ? -9.903 16.218 17.063 1.00 89.25 86 ILE A CA 1
ATOM 716 C C . ILE A 1 86 ? -10.256 16.186 15.562 1.00 89.25 86 ILE A C 1
ATOM 718 O O . ILE A 1 86 ? -11.325 15.724 15.167 1.00 89.25 86 ILE A O 1
ATOM 722 N N . LYS A 1 87 ? -9.348 16.657 14.693 1.00 93.88 87 LYS A N 1
ATOM 723 C CA . LYS A 1 87 ? -9.592 16.760 13.250 1.00 93.88 87 LYS A CA 1
ATOM 724 C C . LYS A 1 87 ? -9.466 15.401 12.559 1.00 93.88 87 LYS A C 1
ATOM 726 O O . LYS A 1 87 ? -8.507 14.660 12.791 1.00 93.88 87 LYS A O 1
ATOM 731 N N . ARG A 1 88 ? -10.400 15.137 11.643 1.00 92.25 88 ARG A N 1
ATOM 732 C CA . ARG A 1 88 ? -10.374 14.000 10.716 1.00 92.25 88 ARG A CA 1
ATOM 733 C C . ARG A 1 88 ? -9.683 14.393 9.413 1.00 92.25 88 ARG A C 1
ATOM 735 O O . ARG A 1 88 ? -9.871 15.502 8.923 1.00 92.25 88 ARG A O 1
ATOM 742 N N . TRP A 1 89 ? -8.896 13.477 8.866 1.00 93.56 89 TRP A N 1
ATOM 743 C CA . TRP A 1 89 ? -8.119 13.658 7.642 1.00 93.56 89 TRP A CA 1
ATOM 744 C C . TRP A 1 89 ? -8.480 12.562 6.649 1.00 93.56 89 TRP A C 1
ATOM 746 O O . TRP A 1 89 ? -8.488 11.397 7.032 1.00 93.56 89 TRP A O 1
ATOM 756 N N . SER A 1 90 ? -8.743 12.927 5.396 1.00 94.00 90 SER A N 1
ATOM 757 C CA . SER A 1 90 ? -8.916 11.972 4.297 1.00 94.00 90 SER A CA 1
ATOM 758 C C . SER A 1 90 ? -7.580 11.738 3.595 1.00 94.00 90 SER A C 1
ATOM 760 O O . SER A 1 90 ? -6.814 12.686 3.403 1.00 94.00 90 SER A O 1
ATOM 762 N N . PHE A 1 91 ? -7.276 10.488 3.258 1.00 93.50 91 PHE A N 1
ATOM 763 C CA . PHE A 1 91 ? -6.060 10.105 2.547 1.00 93.50 91 PHE A CA 1
ATOM 764 C C . PHE A 1 91 ? -6.241 8.780 1.800 1.00 93.50 91 PHE A C 1
ATOM 766 O O . PHE A 1 91 ? -7.178 8.023 2.054 1.00 93.50 91 PHE A O 1
ATOM 773 N N . ILE A 1 92 ? -5.330 8.520 0.863 1.00 94.25 92 ILE A N 1
ATOM 774 C CA . ILE A 1 92 ? -5.294 7.294 0.064 1.00 94.25 92 ILE A CA 1
ATOM 775 C C . ILE A 1 92 ? -4.180 6.399 0.603 1.00 94.25 92 ILE A C 1
ATOM 777 O O . ILE A 1 92 ? -3.067 6.865 0.854 1.00 94.25 92 ILE A O 1
ATOM 781 N N . ILE A 1 93 ? -4.492 5.121 0.790 1.00 92.25 93 ILE A N 1
ATOM 782 C CA . ILE A 1 93 ? -3.587 4.089 1.290 1.00 92.25 93 ILE A CA 1
ATOM 783 C C . ILE A 1 93 ? -3.539 2.948 0.274 1.00 92.25 93 ILE A C 1
ATOM 785 O O . ILE A 1 93 ? -4.556 2.568 -0.303 1.00 92.25 93 ILE A O 1
ATOM 789 N N . ASN A 1 94 ? -2.356 2.374 0.089 1.00 93.19 94 ASN A N 1
ATOM 790 C CA . ASN A 1 94 ? -2.173 1.150 -0.685 1.00 93.19 94 ASN A CA 1
ATOM 791 C C . ASN A 1 94 ? -2.365 -0.076 0.216 1.00 93.19 94 ASN A C 1
ATOM 793 O O . ASN A 1 94 ? -1.885 -0.075 1.352 1.00 93.19 94 ASN A O 1
ATOM 797 N N . GLY A 1 95 ? -2.982 -1.142 -0.302 1.00 89.81 95 GLY A N 1
ATOM 798 C CA . GLY A 1 95 ? -3.238 -2.373 0.460 1.00 89.81 95 GLY A CA 1
ATOM 799 C C . GLY A 1 95 ? -2.007 -2.930 1.184 1.00 89.81 95 GLY A C 1
ATOM 800 O O . GLY A 1 95 ? -2.073 -3.215 2.378 1.00 89.81 95 GLY A O 1
ATOM 801 N N . ALA A 1 96 ? -0.858 -3.001 0.502 1.00 90.88 96 ALA A N 1
ATOM 802 C CA . ALA A 1 96 ? 0.376 -3.521 1.095 1.00 90.88 96 ALA A CA 1
ATOM 803 C C . ALA A 1 96 ? 0.916 -2.639 2.238 1.00 90.88 96 ALA A C 1
ATOM 805 O O . ALA A 1 96 ? 1.444 -3.149 3.221 1.00 90.88 96 ALA A O 1
ATOM 806 N N . CYS A 1 97 ? 0.744 -1.317 2.150 1.00 89.38 97 CYS A N 1
ATOM 807 C CA . CYS A 1 97 ? 1.194 -0.404 3.202 1.00 89.38 97 CYS A CA 1
ATOM 808 C C . CYS A 1 97 ? 0.317 -0.509 4.460 1.00 89.38 97 CYS A C 1
ATOM 810 O O . CYS A 1 97 ? 0.813 -0.405 5.582 1.00 89.38 97 CYS A O 1
ATOM 812 N N . LEU A 1 98 ? -0.986 -0.761 4.287 1.00 89.62 98 LEU A N 1
ATOM 813 C CA . LEU A 1 98 ? -1.872 -1.038 5.414 1.00 89.62 98 LEU A CA 1
ATOM 814 C C . LEU A 1 98 ? -1.515 -2.369 6.092 1.00 89.62 98 LEU A C 1
ATOM 816 O O . LEU A 1 98 ? -1.492 -2.433 7.318 1.00 89.62 98 LEU A O 1
ATOM 820 N N . GLU A 1 99 ? -1.193 -3.403 5.310 1.00 90.94 99 GLU A N 1
ATOM 821 C CA . GLU A 1 99 ? -0.738 -4.698 5.830 1.00 90.94 99 GLU A CA 1
ATOM 822 C C . GLU A 1 99 ? 0.523 -4.569 6.689 1.00 90.94 99 GLU A C 1
ATOM 824 O O . GLU A 1 99 ? 0.586 -5.124 7.786 1.00 90.94 99 GLU A O 1
ATOM 829 N N . GLU A 1 100 ? 1.510 -3.807 6.223 1.00 89.62 100 GLU A N 1
ATOM 830 C CA . GLU A 1 100 ? 2.737 -3.540 6.973 1.00 89.62 100 GLU A CA 1
ATOM 831 C C . GLU A 1 100 ? 2.447 -2.797 8.285 1.00 89.62 100 GLU A C 1
ATOM 833 O O . GLU A 1 100 ? 2.877 -3.234 9.353 1.00 89.62 100 GLU A O 1
ATOM 838 N N . SER A 1 101 ? 1.625 -1.744 8.229 1.00 89.00 101 SER A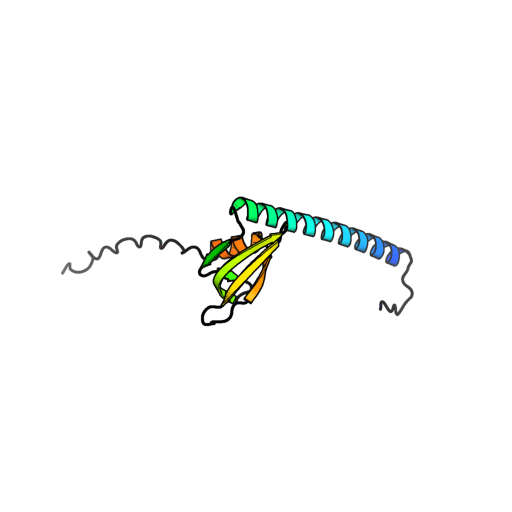 N 1
ATOM 839 C CA . SER A 1 101 ? 1.206 -0.983 9.413 1.00 89.00 101 SER A CA 1
ATOM 840 C C . SER A 1 101 ? 0.498 -1.856 10.453 1.00 89.00 101 SER A C 1
ATOM 842 O O . SER A 1 101 ? 0.732 -1.717 11.656 1.00 89.00 101 SER A O 1
ATOM 844 N N . LEU A 1 102 ? -0.350 -2.784 9.999 1.00 88.38 102 LEU A N 1
ATOM 845 C CA . LEU A 1 102 ? -1.050 -3.716 10.877 1.00 88.38 102 LEU A CA 1
ATOM 846 C C . LEU A 1 102 ? -0.070 -4.650 11.588 1.00 88.38 102 LEU A C 1
ATOM 848 O O . LEU A 1 102 ? -0.135 -4.761 12.811 1.00 88.38 102 LEU A O 1
ATOM 852 N N . ARG A 1 103 ? 0.889 -5.233 10.860 1.00 87.56 103 ARG A N 1
ATOM 853 C CA . ARG A 1 103 ? 1.930 -6.093 11.447 1.00 87.56 103 ARG A CA 1
ATOM 854 C C . ARG A 1 103 ? 2.794 -5.354 12.467 1.00 87.56 103 ARG A C 1
ATOM 856 O O . ARG A 1 103 ? 3.151 -5.926 13.490 1.00 87.56 103 ARG A O 1
ATOM 863 N N . GLU A 1 104 ? 3.117 -4.086 12.220 1.00 84.00 104 GLU A N 1
ATOM 864 C CA . GLU A 1 104 ? 3.852 -3.255 13.184 1.00 84.00 104 GLU A CA 1
ATOM 865 C C . GLU A 1 104 ? 3.028 -2.911 14.432 1.00 84.00 104 GLU A C 1
ATOM 867 O O . GLU A 1 104 ? 3.590 -2.700 15.510 1.00 84.00 104 GLU A O 1
ATOM 872 N N . SER A 1 105 ? 1.703 -2.824 14.289 1.00 76.38 105 SER A N 1
ATOM 873 C CA . SER A 1 105 ? 0.784 -2.496 15.381 1.00 76.38 105 SER A CA 1
ATOM 874 C C . SER A 1 105 ? 0.457 -3.684 16.291 1.00 76.38 105 SER A C 1
ATOM 876 O O . SER A 1 105 ? 0.003 -3.473 17.420 1.00 76.38 105 SER A O 1
ATOM 878 N N . GLU A 1 106 ? 0.708 -4.919 15.844 1.00 73.19 106 GLU A N 1
ATOM 879 C CA . GLU A 1 106 ? 0.533 -6.102 16.680 1.00 73.19 106 GLU A CA 1
ATOM 880 C C . GLU A 1 106 ? 1.490 -6.042 17.884 1.00 73.19 106 GLU A C 1
ATOM 882 O O . GLU A 1 106 ? 2.699 -5.830 17.727 1.00 73.19 106 GLU A O 1
ATOM 887 N N . PRO A 1 107 ? 0.988 -6.214 19.121 1.00 63.06 107 PRO A N 1
ATOM 888 C CA . PRO A 1 107 ? 1.854 -6.219 20.284 1.00 63.06 107 PRO A CA 1
ATOM 889 C C . PRO A 1 107 ? 2.834 -7.383 20.146 1.00 63.06 107 PRO A C 1
ATOM 891 O O . PRO A 1 107 ? 2.421 -8.543 20.107 1.00 63.06 107 PRO A O 1
ATOM 894 N N . LYS A 1 108 ? 4.143 -7.087 20.114 1.00 59.19 108 LYS A N 1
ATOM 895 C CA . LYS A 1 108 ? 5.181 -8.113 20.270 1.00 59.19 108 LYS A CA 1
ATOM 896 C C . LYS A 1 108 ? 4.819 -8.921 21.513 1.00 59.19 108 LYS A C 1
ATOM 898 O O . LYS A 1 108 ? 4.842 -8.369 22.616 1.00 59.19 108 LYS A O 1
ATOM 903 N N . LYS A 1 109 ? 4.433 -10.193 21.336 1.00 53.03 109 LYS A N 1
ATOM 904 C CA . LYS A 1 109 ? 4.181 -11.115 22.449 1.00 53.03 109 LYS A CA 1
ATOM 905 C C . LYS A 1 109 ? 5.371 -10.992 23.393 1.00 53.03 109 LYS A C 1
ATOM 907 O O . LYS A 1 109 ? 6.497 -11.288 22.992 1.00 53.03 109 LYS A O 1
ATOM 912 N N . LYS A 1 110 ? 5.136 -10.493 24.611 1.00 53.41 110 LYS A N 1
ATOM 913 C CA . LYS A 1 110 ? 6.156 -10.517 25.659 1.00 53.41 110 LYS A CA 1
ATOM 914 C C . LYS A 1 110 ? 6.558 -11.980 25.797 1.00 53.41 110 LYS A C 1
ATOM 916 O O . LYS A 1 110 ? 5.695 -12.814 26.068 1.00 53.41 110 LYS A O 1
ATOM 921 N N . GLN A 1 111 ? 7.821 -12.295 25.518 1.00 54.91 111 GLN A N 1
ATOM 922 C CA . GLN A 1 111 ? 8.352 -13.611 25.846 1.00 54.91 111 GLN A CA 1
ATOM 923 C C . GLN A 1 111 ? 8.084 -13.841 27.340 1.00 54.91 111 GLN A C 1
ATOM 925 O O . GLN A 1 111 ? 8.216 -12.884 28.113 1.00 54.91 111 GLN A O 1
ATOM 930 N N . PRO A 1 112 ? 7.637 -15.039 27.750 1.00 58.69 112 PRO A N 1
ATOM 931 C CA . PRO A 1 112 ? 7.503 -15.342 29.162 1.00 58.69 112 PRO A CA 1
ATOM 932 C C . PRO A 1 112 ? 8.886 -15.161 29.786 1.00 58.69 112 PRO A C 1
ATOM 934 O O . PRO A 1 112 ? 9.825 -15.869 29.441 1.00 58.69 112 PRO A O 1
ATOM 937 N N . THR A 1 113 ? 9.029 -14.149 30.638 1.00 65.25 113 THR A N 1
ATOM 938 C CA . THR A 1 113 ? 10.183 -14.039 31.525 1.00 65.25 113 THR A CA 1
ATOM 939 C C . THR A 1 113 ? 10.193 -15.300 32.370 1.00 65.25 113 THR A C 1
ATOM 941 O O . THR A 1 113 ? 9.245 -15.521 33.127 1.00 65.25 113 THR A O 1
ATOM 944 N N . GLU A 1 114 ? 11.218 -16.134 32.188 1.00 68.12 114 GLU A N 1
ATOM 945 C CA . GLU A 1 114 ? 11.484 -17.262 33.074 1.00 68.12 114 GLU A CA 1
ATOM 946 C C . GLU A 1 114 ? 11.464 -1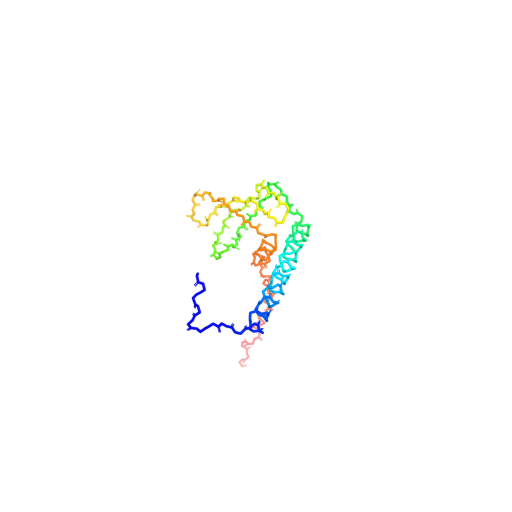6.755 34.525 1.00 68.12 114 GLU A C 1
ATOM 948 O O . GLU A 1 114 ? 11.962 -15.651 34.791 1.00 68.12 114 GLU A O 1
ATOM 953 N N . PRO A 1 115 ? 10.833 -17.487 35.459 1.00 66.62 115 PRO A N 1
ATOM 954 C CA . PRO A 1 115 ? 10.894 -17.120 36.862 1.00 66.62 115 PRO A CA 1
ATOM 955 C C . PRO A 1 115 ? 12.366 -17.108 37.277 1.00 66.62 115 PRO A C 1
ATOM 957 O O . PRO A 1 115 ? 13.070 -18.105 37.150 1.00 66.62 115 PRO A O 1
ATOM 960 N N . VAL A 1 116 ? 12.841 -15.950 37.731 1.00 66.69 116 VAL A N 1
ATOM 961 C CA . VAL A 1 116 ? 14.155 -15.839 38.361 1.00 66.69 116 VAL A CA 1
ATOM 962 C C . VAL A 1 116 ? 14.063 -16.615 39.670 1.00 66.69 116 VAL A C 1
ATOM 964 O O . VAL A 1 116 ? 13.446 -16.133 40.620 1.00 66.69 116 VAL A O 1
ATOM 967 N N . ASP A 1 117 ? 14.628 -17.820 39.707 1.00 61.22 117 ASP A N 1
ATOM 968 C CA . ASP A 1 117 ? 14.765 -18.600 40.934 1.00 61.22 117 ASP A CA 1
ATOM 969 C C . ASP A 1 117 ? 15.615 -17.803 41.933 1.00 61.22 117 ASP A C 1
ATOM 971 O O . ASP A 1 117 ? 16.828 -17.657 41.796 1.00 61.22 117 ASP A O 1
ATOM 975 N N . THR A 1 118 ? 14.971 -17.252 42.960 1.00 60.4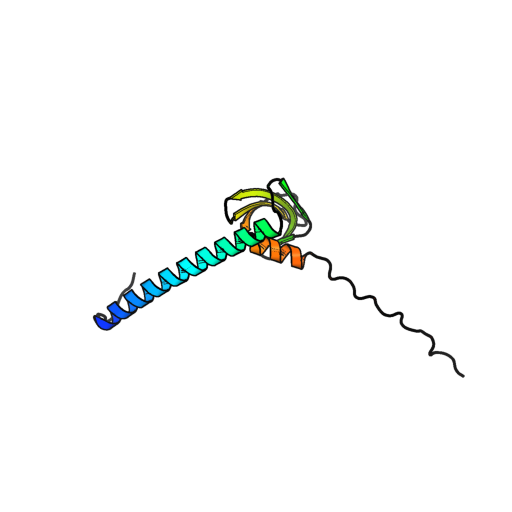4 118 THR A N 1
ATOM 976 C CA . THR A 1 118 ? 15.612 -16.464 44.024 1.00 60.44 118 THR A CA 1
ATOM 977 C C . THR A 1 118 ? 16.243 -17.327 45.124 1.00 60.44 118 THR A C 1
ATOM 979 O O . THR A 1 118 ? 16.577 -16.821 46.195 1.00 60.44 118 THR A O 1
ATOM 982 N N . HIS A 1 119 ? 16.469 -18.621 44.886 1.00 58.91 119 HIS A N 1
ATOM 983 C CA . HIS A 1 119 ? 17.072 -19.540 45.856 1.00 58.91 119 HIS A CA 1
ATOM 984 C C . HIS A 1 119 ? 18.603 -19.619 45.742 1.00 58.91 119 HIS A C 1
ATOM 986 O O . HIS A 1 119 ? 19.168 -20.695 45.612 1.00 58.91 119 HIS A O 1
ATOM 992 N N . THR A 1 120 ? 19.293 -18.482 45.840 1.00 57.53 120 THR A N 1
ATOM 993 C CA . THR A 1 120 ? 20.754 -18.447 46.079 1.00 57.53 120 THR A CA 1
ATOM 994 C C . THR A 1 120 ? 21.132 -17.231 46.918 1.00 57.53 120 THR A C 1
ATOM 996 O O . THR A 1 120 ? 21.994 -16.440 46.559 1.00 57.53 120 THR A O 1
ATOM 999 N N . LEU A 1 121 ? 20.473 -17.048 48.058 1.00 54.28 121 LEU A N 1
ATOM 1000 C CA . LEU A 1 121 ? 21.001 -16.242 49.154 1.00 54.28 121 LEU A CA 1
ATOM 1001 C C . LEU A 1 121 ? 20.674 -16.990 50.444 1.00 54.28 121 LEU A C 1
ATOM 1003 O O . LEU A 1 121 ? 19.548 -17.446 50.609 1.00 54.28 121 LEU A O 1
ATOM 1007 N N . PHE A 1 122 ? 21.663 -17.093 51.330 1.00 53.41 122 PHE A N 1
ATOM 1008 C CA . PHE A 1 122 ? 21.657 -17.804 52.615 1.00 53.41 122 PHE A CA 1
ATOM 1009 C C . PHE A 1 122 ? 22.069 -19.281 52.563 1.00 53.41 122 PHE A C 1
ATOM 1011 O O . PHE A 1 122 ? 21.290 -20.205 52.771 1.00 53.41 122 PHE A O 1
ATOM 1018 N N . SER A 1 123 ? 23.372 -19.494 52.403 1.00 49.19 123 SER A N 1
ATOM 1019 C CA . SER A 1 123 ? 24.071 -20.522 53.176 1.00 49.19 123 SER A CA 1
ATOM 1020 C C . SER A 1 123 ? 25.224 -19.814 53.886 1.00 49.19 123 SER A C 1
ATOM 1022 O O . SER A 1 123 ? 26.167 -19.370 53.233 1.00 49.19 123 SER A O 1
ATOM 1024 N N . PHE A 1 124 ? 25.029 -19.579 55.186 1.00 55.09 124 PHE A N 1
ATOM 1025 C CA . PHE A 1 124 ? 26.064 -19.186 56.145 1.00 55.09 124 PHE A CA 1
ATOM 1026 C C . PHE A 1 124 ? 26.910 -20.404 56.518 1.00 55.09 124 PHE A C 1
ATOM 1028 O O . PHE A 1 124 ? 26.336 -21.518 56.522 1.00 55.09 124 PHE A O 1
#

Sequence (124 aa):
YDHYSIIPSFQYIRERMVGYEIYLYRKKIEGERLEHNNLAAINRLSLYAGQTFHNLTFDRKKYSTVIINEIEGSYIKATGTRRGSIKRWSFIINGACLEESLRESEPKKKQPTEPVDTHTLFSF

Secondary structure (DSSP, 8-state):
----SSPPPHHHHHHHHHHHHHHHHHHHHHHHHHHHHHHHHHHHTT--TT-EE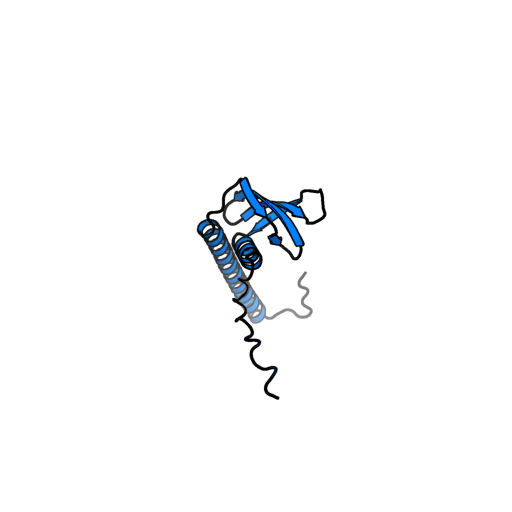EEEEETTEEEEEEEEEEEETTEEEEEEEETT---EEEEEEEHHHHHHHHHHHS--------------S---